Protein AF-A0A2A4LP04-F1 (afdb_monomer)

Radius of gyration: 12.07 Å; Cα contacts (8 Å, |Δi|>4): 87; chains: 1; bounding box: 25×23×33 Å

pLDDT: mean 83.39, std 6.08, range [54.47, 90.38]

Mean predicted aligned error: 5.45 Å

Secondary structure (DSSP, 8-state):
--HHHHH-SEEEEEEE-SS-EEEEEE--TTT-SSHHHHHHHHHHHHHHTT-SEEEEEEEE-SS-EEEEEEE-

Sequence (72 aa):
MDAIEEMSKSSKENIVTNQTVDYLIWCDPKKYDKSSKVYRYVKKYFKKEETDGTLRKVNVNRKMILLKVDYE

Solvent-accessible surface area (backbone atoms only — not comparable to full-atom values): 4595 Å² total; per-residue (Å²): 131,54,71,63,61,76,62,24,83,45,68,45,81,78,48,80,56,102,86,49,76,43,73,48,74,44,61,55,57,89,82,44,75,43,50,68,52,51,51,49,52,53,53,55,48,53,63,68,68,73,52,83,54,44,84,41,84,76,43,77,45,90,89,49,74,42,72,43,77,47,68,127

Structure (mmCIF, N/CA/C/O backbone):
data_AF-A0A2A4LP04-F1
#
_entry.id   AF-A0A2A4LP04-F1
#
loop_
_atom_site.group_PDB
_atom_site.id
_atom_site.type_symbol
_atom_site.label_atom_id
_atom_site.label_alt_id
_atom_site.label_comp_id
_atom_site.label_asym_id
_atom_site.label_entity_id
_atom_site.label_seq_id
_atom_site.pdbx_PDB_ins_code
_atom_site.Cartn_x
_atom_site.Cartn_y
_atom_site.Cartn_z
_atom_site.occupancy
_atom_site.B_iso_or_equiv
_atom_site.auth_seq_id
_atom_site.auth_comp_id
_atom_site.auth_asym_id
_atom_site.auth_atom_id
_atom_site.pdbx_PDB_model_num
ATOM 1 N N . MET A 1 1 ? 14.069 -1.227 5.019 1.00 54.47 1 MET A N 1
ATOM 2 C CA . MET A 1 1 ? 12.856 -1.712 5.708 1.00 54.47 1 MET A CA 1
ATOM 3 C C . MET A 1 1 ? 11.729 -1.552 4.712 1.00 54.47 1 MET A C 1
ATOM 5 O O . MET A 1 1 ? 11.691 -0.504 4.075 1.00 54.47 1 MET A O 1
ATOM 9 N N . ASP A 1 2 ? 10.923 -2.587 4.487 1.00 70.06 2 ASP A N 1
ATOM 10 C CA . ASP A 1 2 ? 9.868 -2.534 3.469 1.00 70.06 2 ASP A CA 1
ATOM 11 C C . ASP A 1 2 ? 8.835 -1.453 3.844 1.00 70.06 2 ASP A C 1
ATOM 13 O O . ASP A 1 2 ? 8.483 -1.289 5.015 1.00 70.06 2 ASP A O 1
ATOM 17 N N . ALA A 1 3 ? 8.340 -0.702 2.857 1.00 76.56 3 ALA A N 1
ATOM 18 C CA . ALA A 1 3 ? 7.308 0.314 3.045 1.00 76.56 3 ALA A CA 1
ATOM 19 C C . ALA A 1 3 ? 6.061 -0.264 3.733 1.00 76.56 3 ALA A C 1
ATOM 21 O O . ALA A 1 3 ? 5.363 0.432 4.475 1.00 76.56 3 ALA A O 1
ATOM 22 N N . ILE A 1 4 ? 5.776 -1.546 3.493 1.00 79.94 4 ILE A N 1
ATOM 23 C CA . ILE A 1 4 ? 4.670 -2.261 4.125 1.00 79.94 4 ILE A CA 1
ATOM 24 C C . ILE A 1 4 ? 4.9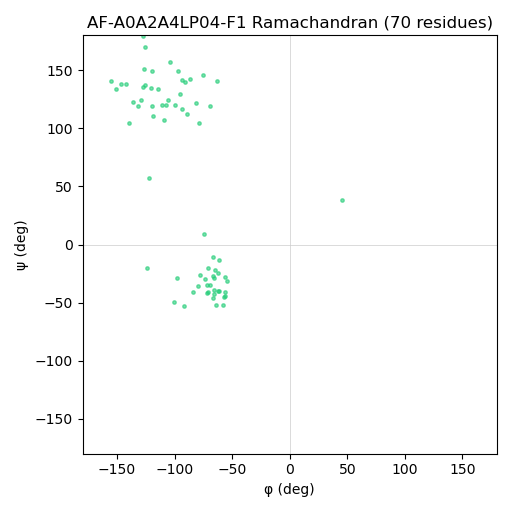48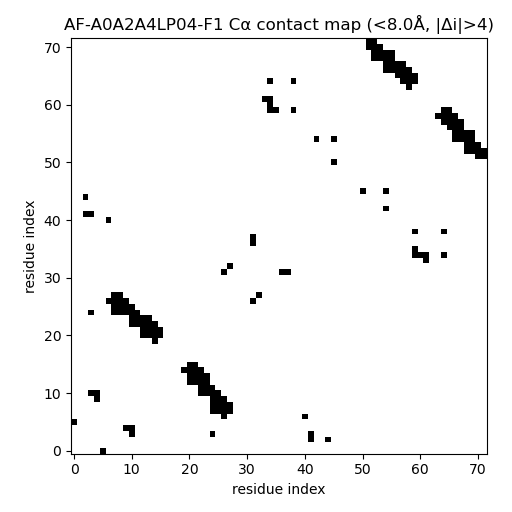 -2.553 5.604 1.00 79.94 4 ILE A C 1
ATOM 26 O O . ILE A 1 4 ? 4.055 -2.353 6.433 1.00 79.94 4 ILE A O 1
ATOM 30 N N . GLU A 1 5 ? 6.166 -2.961 5.959 1.00 76.50 5 GLU A N 1
ATOM 31 C CA . GLU A 1 5 ? 6.571 -3.174 7.355 1.00 76.50 5 GLU A CA 1
ATOM 32 C C . GLU A 1 5 ? 6.597 -1.867 8.152 1.00 76.50 5 GLU A C 1
ATOM 34 O O . GLU A 1 5 ? 6.149 -1.838 9.292 1.00 76.50 5 GLU A O 1
ATOM 39 N N . GLU A 1 6 ? 7.054 -0.763 7.554 1.00 79.62 6 GLU A N 1
ATOM 40 C CA . GLU A 1 6 ? 7.091 0.539 8.234 1.00 79.62 6 GLU A CA 1
ATOM 41 C C . GLU A 1 6 ? 5.676 1.109 8.470 1.00 79.62 6 GLU A C 1
ATOM 43 O O . GLU A 1 6 ? 5.392 1.756 9.484 1.00 79.62 6 GLU A O 1
ATOM 48 N N . MET A 1 7 ? 4.752 0.860 7.535 1.00 80.56 7 MET A N 1
ATOM 49 C CA . MET A 1 7 ? 3.376 1.360 7.597 1.00 80.56 7 MET A CA 1
ATOM 50 C C . MET A 1 7 ? 2.470 0.548 8.531 1.00 80.56 7 MET A C 1
ATOM 52 O O . MET A 1 7 ? 1.525 1.096 9.120 1.00 80.56 7 MET A O 1
ATOM 56 N N . SER A 1 8 ? 2.674 -0.766 8.582 1.00 80.62 8 SER A N 1
ATOM 57 C CA . SER A 1 8 ? 1.778 -1.702 9.257 1.00 80.62 8 SER A CA 1
ATOM 58 C C . SER A 1 8 ? 2.265 -2.030 10.668 1.00 80.62 8 SER A C 1
ATOM 60 O O . SER A 1 8 ? 3.449 -2.010 10.970 1.00 80.62 8 SER A O 1
ATOM 62 N N . LYS A 1 9 ? 1.327 -2.314 11.577 1.00 80.62 9 LYS A N 1
ATOM 63 C CA . LYS A 1 9 ? 1.667 -2.866 12.901 1.00 80.62 9 LYS A CA 1
ATOM 64 C C . LYS A 1 9 ? 2.082 -4.331 12.793 1.00 80.62 9 LYS A C 1
ATOM 66 O O . LYS A 1 9 ? 2.814 -4.834 13.633 1.00 80.62 9 LYS A O 1
ATOM 71 N N . SER A 1 10 ? 1.531 -5.009 11.795 1.00 81.38 10 SER A N 1
ATOM 72 C CA . SER A 1 10 ? 1.839 -6.377 11.428 1.00 81.38 10 SER A CA 1
ATOM 73 C C . SER A 1 10 ? 1.503 -6.549 9.952 1.00 81.38 10 SER A C 1
ATOM 75 O O . SER A 1 10 ? 0.484 -6.030 9.474 1.00 81.38 10 SER A O 1
ATOM 77 N N . SER A 1 11 ? 2.349 -7.286 9.253 1.00 82.56 11 SER A N 1
ATOM 78 C CA . SER A 1 11 ? 2.152 -7.724 7.882 1.00 82.56 11 SER A CA 1
ATOM 79 C C . SER A 1 11 ? 2.331 -9.240 7.815 1.00 82.56 11 SER A C 1
ATOM 81 O O . SER A 1 11 ? 3.049 -9.841 8.614 1.00 82.56 11 SER A O 1
ATOM 83 N N . LYS A 1 12 ? 1.639 -9.871 6.870 1.00 83.25 12 LYS A N 1
ATOM 84 C CA . LYS A 1 12 ? 1.868 -11.260 6.483 1.00 83.25 12 LYS A CA 1
ATOM 85 C C . LYS A 1 12 ? 1.941 -11.331 4.968 1.00 83.25 12 LYS A C 1
ATOM 87 O O . LYS A 1 12 ? 0.972 -11.007 4.284 1.00 83.25 12 LYS A O 1
ATOM 92 N N . GLU A 1 13 ? 3.079 -11.772 4.467 1.00 82.69 13 GLU A N 1
ATOM 93 C CA . GLU A 1 13 ? 3.276 -12.112 3.064 1.00 82.69 13 GLU A CA 1
ATOM 94 C C . GLU A 1 13 ? 2.728 -13.526 2.829 1.00 82.69 13 GLU A C 1
ATOM 96 O O . GLU A 1 13 ? 3.091 -14.462 3.542 1.00 82.69 13 GLU A O 1
ATOM 101 N N . ASN A 1 14 ? 1.769 -13.675 1.913 1.00 78.94 14 ASN A N 1
ATOM 102 C CA . ASN A 1 14 ? 1.099 -14.962 1.697 1.00 78.94 14 ASN A CA 1
ATOM 103 C C . ASN A 1 14 ? 1.639 -15.700 0.476 1.00 78.94 14 ASN A C 1
ATOM 105 O O . ASN A 1 14 ? 1.907 -16.896 0.552 1.00 78.94 14 ASN A O 1
ATOM 109 N N . ILE A 1 15 ? 1.724 -15.005 -0.658 1.00 82.44 15 ILE A N 1
ATOM 110 C CA . ILE A 1 15 ? 2.117 -15.579 -1.942 1.00 82.44 15 ILE A CA 1
ATOM 111 C C . ILE A 1 15 ? 3.093 -14.608 -2.589 1.00 82.44 15 ILE A C 1
ATOM 113 O O . ILE A 1 15 ? 2.753 -13.449 -2.823 1.00 82.44 15 ILE A O 1
ATOM 117 N N . VAL A 1 16 ? 4.285 -15.107 -2.900 1.00 79.62 16 VAL A N 1
ATOM 118 C CA . VAL A 1 16 ? 5.271 -14.406 -3.719 1.00 79.62 16 VAL A CA 1
ATOM 119 C C . VAL A 1 16 ? 5.540 -15.254 -4.940 1.00 79.62 16 VAL A C 1
ATOM 121 O O . VAL A 1 16 ? 5.975 -16.400 -4.849 1.00 79.62 16 VAL A O 1
ATOM 124 N N . THR A 1 17 ? 5.256 -14.681 -6.096 1.00 82.88 17 THR A N 1
ATOM 125 C CA . THR A 1 17 ? 5.614 -15.240 -7.395 1.00 82.88 17 THR A CA 1
ATOM 126 C C . THR A 1 17 ? 6.397 -14.195 -8.173 1.00 82.88 17 THR A C 1
ATOM 128 O O . THR A 1 17 ? 6.412 -13.020 -7.811 1.00 82.88 17 THR A O 1
ATOM 131 N N . ASN A 1 18 ? 6.982 -14.592 -9.301 1.00 78.81 18 ASN A N 1
ATOM 132 C CA . ASN A 1 18 ? 7.712 -13.670 -10.176 1.00 78.81 18 ASN A CA 1
ATOM 133 C C . ASN A 1 18 ? 6.835 -12.535 -10.750 1.00 78.81 18 ASN A C 1
ATOM 135 O O . ASN A 1 18 ? 7.369 -11.598 -11.332 1.00 78.81 18 ASN A O 1
ATOM 139 N N . GLN A 1 19 ? 5.504 -12.633 -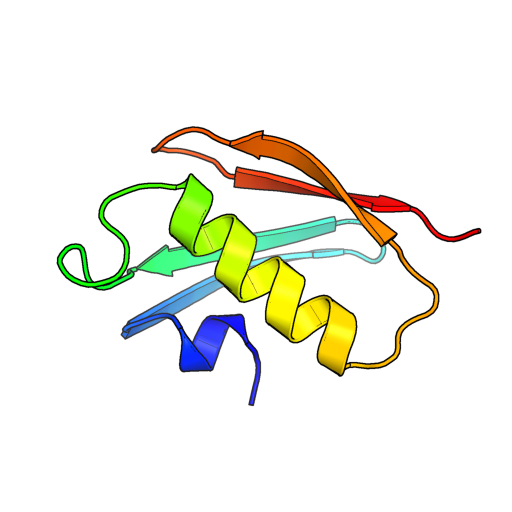10.644 1.00 81.88 19 GLN A N 1
ATOM 140 C CA . GLN A 1 19 ? 4.552 -11.701 -11.263 1.00 81.88 19 GLN A CA 1
ATOM 141 C C . GLN A 1 19 ? 3.588 -11.051 -10.265 1.00 81.88 19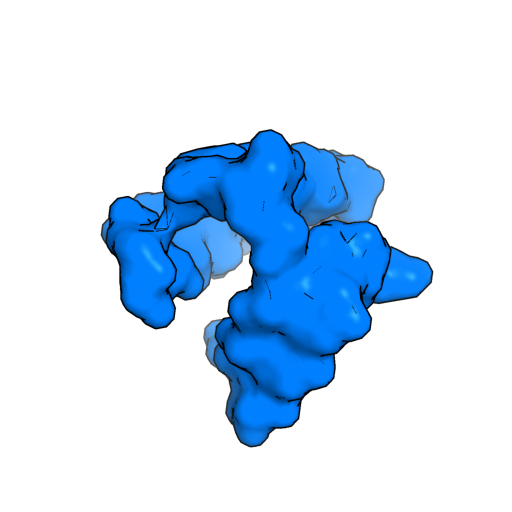 GLN A C 1
ATOM 143 O O . GLN A 1 19 ? 2.954 -10.046 -10.582 1.00 81.88 19 GLN A O 1
ATOM 148 N N . THR A 1 20 ? 3.396 -11.639 -9.086 1.00 84.62 20 THR A N 1
ATOM 149 C CA . THR A 1 20 ? 2.381 -11.197 -8.125 1.00 84.62 20 THR A CA 1
ATOM 150 C C . THR A 1 20 ? 2.877 -11.409 -6.710 1.00 84.62 20 THR A C 1
ATOM 152 O O . THR A 1 20 ? 3.456 -12.452 -6.398 1.00 84.62 20 THR A O 1
ATOM 155 N N . VAL A 1 21 ? 2.614 -10.413 -5.869 1.00 85.69 21 VAL A N 1
ATOM 156 C CA . VAL A 1 21 ? 2.945 -10.424 -4.451 1.00 85.69 21 VAL A CA 1
ATOM 157 C C . VAL A 1 21 ? 1.702 -10.047 -3.659 1.00 85.69 21 VAL A C 1
ATOM 159 O O . VAL A 1 21 ? 1.121 -8.983 -3.884 1.00 85.69 21 VAL A O 1
ATOM 162 N N . ASP A 1 22 ? 1.315 -10.917 -2.729 1.00 86.25 22 ASP A N 1
ATOM 163 C CA . ASP A 1 22 ? 0.136 -10.744 -1.888 1.00 86.25 22 ASP A CA 1
ATOM 164 C C . ASP A 1 22 ? 0.519 -10.487 -0.429 1.00 86.25 22 ASP A C 1
ATOM 166 O O . ASP A 1 22 ? 1.086 -11.348 0.253 1.00 86.25 22 ASP A O 1
ATOM 170 N N . TYR A 1 23 ? 0.096 -9.327 0.075 1.00 85.88 23 TYR A N 1
ATOM 171 C CA . TYR A 1 23 ? 0.270 -8.918 1.466 1.00 85.88 23 TYR A CA 1
ATOM 172 C C . TYR A 1 23 ? -1.069 -8.789 2.190 1.00 85.88 23 TYR A C 1
ATOM 174 O O . TYR A 1 23 ? -2.000 -8.130 1.723 1.00 85.88 23 TYR A O 1
ATOM 182 N N . LEU A 1 24 ? -1.134 -9.342 3.399 1.00 87.06 24 LEU A N 1
ATOM 183 C CA . LEU A 1 24 ? -2.103 -8.952 4.418 1.00 87.06 24 LEU A CA 1
ATOM 184 C C . LEU A 1 24 ? -1.454 -7.934 5.347 1.00 87.06 24 LEU A C 1
ATOM 186 O O . LEU A 1 24 ? -0.364 -8.166 5.860 1.00 87.06 24 LEU A O 1
ATOM 190 N N . ILE A 1 25 ? -2.133 -6.813 5.576 1.00 86.50 25 ILE A N 1
ATOM 191 C CA . ILE A 1 25 ? -1.614 -5.710 6.387 1.00 86.50 25 ILE A CA 1
ATOM 192 C C . ILE A 1 25 ? -2.618 -5.327 7.471 1.00 86.50 25 ILE A C 1
ATOM 194 O O . ILE A 1 25 ? -3.810 -5.159 7.207 1.00 86.50 25 ILE A O 1
ATOM 198 N N . TRP A 1 26 ? -2.125 -5.130 8.691 1.00 88.25 26 TRP A N 1
ATOM 199 C CA . TRP A 1 26 ? -2.883 -4.540 9.790 1.00 88.25 26 TRP A CA 1
ATOM 200 C C . TRP A 1 26 ? -2.348 -3.142 10.075 1.00 88.25 26 TRP A C 1
ATOM 202 O O . TRP A 1 26 ? -1.260 -2.957 10.622 1.00 88.25 26 TRP A O 1
ATOM 212 N N . CYS A 1 27 ? -3.127 -2.134 9.696 1.00 85.31 27 CYS A N 1
ATOM 213 C CA . CYS A 1 27 ? -2.764 -0.727 9.834 1.00 85.31 27 CYS A CA 1
ATOM 214 C C . CYS A 1 27 ? -3.499 -0.067 11.007 1.00 85.31 27 CYS A C 1
ATOM 216 O O . CYS A 1 27 ? -4.578 -0.499 11.411 1.00 85.31 27 CYS A O 1
ATOM 218 N N . ASP A 1 28 ? -2.941 1.024 11.538 1.00 86.06 28 ASP A N 1
ATOM 219 C CA . ASP A 1 28 ? -3.637 1.824 12.547 1.00 86.06 28 ASP A CA 1
ATOM 220 C C . ASP A 1 28 ? -4.844 2.557 11.923 1.00 86.06 28 ASP A C 1
ATOM 222 O O . ASP A 1 28 ? -4.642 3.402 11.041 1.00 86.06 28 ASP A O 1
ATOM 226 N N . PRO A 1 29 ? -6.087 2.306 12.378 1.00 83.62 29 PRO A N 1
ATOM 227 C CA . PRO A 1 29 ? -7.276 2.930 11.805 1.00 83.62 29 PRO A CA 1
ATOM 228 C C . PRO A 1 29 ? -7.322 4.450 12.013 1.00 83.62 29 PRO A C 1
ATOM 230 O O . PRO A 1 29 ? -7.985 5.138 11.241 1.00 83.62 29 PRO A O 1
ATOM 233 N N . LYS A 1 30 ? -6.606 5.004 13.007 1.00 85.81 30 LYS A N 1
ATOM 234 C CA . LYS A 1 30 ? -6.522 6.461 13.213 1.00 85.81 30 LYS A CA 1
ATOM 235 C C . LYS A 1 30 ? -5.669 7.136 12.137 1.00 85.81 30 LYS A C 1
ATOM 237 O O . LYS A 1 30 ? -5.969 8.254 11.726 1.00 85.81 30 LYS A O 1
ATOM 242 N N . LYS A 1 31 ? -4.617 6.458 11.661 1.00 82.69 31 LYS A N 1
ATOM 243 C CA . LYS A 1 31 ? -3.737 6.959 10.590 1.00 82.69 31 LYS A CA 1
ATOM 244 C C . LYS A 1 31 ? -4.311 6.654 9.201 1.00 82.69 31 LYS A C 1
ATOM 246 O O . LYS A 1 31 ? -4.295 7.516 8.320 1.00 82.69 31 LYS A O 1
ATOM 251 N N . TYR A 1 32 ? -4.874 5.459 9.028 1.00 84.56 32 TYR A N 1
ATOM 252 C CA . TYR A 1 32 ? -5.316 4.907 7.746 1.00 84.56 32 TYR A CA 1
ATOM 253 C C . TYR A 1 32 ? -6.810 4.540 7.757 1.00 84.56 32 TYR A C 1
ATOM 255 O O . TYR A 1 32 ? -7.202 3.413 7.474 1.00 84.56 32 TYR A O 1
ATOM 263 N N . ASP A 1 33 ? -7.666 5.519 8.053 1.00 84.00 33 ASP A N 1
ATOM 264 C CA . ASP A 1 33 ? -9.137 5.389 8.096 1.00 84.00 33 ASP A CA 1
ATOM 265 C C . ASP A 1 33 ? -9.781 5.019 6.741 1.00 84.00 33 ASP A C 1
ATOM 267 O O . ASP A 1 33 ? -10.885 4.455 6.680 1.00 84.00 33 ASP A O 1
ATOM 271 N N . LYS A 1 34 ? -9.087 5.340 5.643 1.00 86.31 34 LYS A N 1
ATOM 272 C CA . LYS A 1 34 ? -9.505 5.106 4.256 1.00 86.31 34 LYS A CA 1
ATOM 273 C C . LYS A 1 34 ? -8.434 4.324 3.503 1.00 86.31 34 LYS A C 1
ATOM 275 O O . LYS A 1 34 ? -7.263 4.699 3.518 1.00 86.31 34 LYS A O 1
ATOM 280 N N . SER A 1 35 ? -8.851 3.335 2.714 1.00 85.31 35 SER A N 1
ATOM 281 C CA . SER A 1 35 ? -7.963 2.553 1.836 1.00 85.31 35 SER A CA 1
ATOM 282 C C . SER A 1 35 ? -7.161 3.413 0.856 1.00 85.31 35 SER A C 1
ATOM 284 O O . SER A 1 35 ? -6.054 3.065 0.458 1.00 85.31 35 SER A O 1
ATOM 286 N N . SER A 1 36 ? -7.691 4.578 0.478 1.00 86.00 36 SER A N 1
ATOM 287 C CA . SER A 1 36 ? -6.976 5.536 -0.366 1.00 86.00 36 SER A CA 1
ATOM 288 C C . SER A 1 36 ? -5.742 6.139 0.312 1.00 86.00 36 SER A C 1
ATOM 290 O O . SER A 1 36 ? -4.795 6.481 -0.394 1.00 86.00 36 SER A O 1
ATOM 292 N N . LYS A 1 37 ? -5.713 6.256 1.649 1.00 88.69 37 LYS A N 1
ATOM 293 C CA . LYS A 1 37 ? -4.524 6.704 2.392 1.00 88.69 37 LYS A CA 1
ATOM 294 C C . LYS A 1 37 ? -3.425 5.646 2.376 1.00 88.69 37 LYS A C 1
ATOM 296 O O . LYS A 1 37 ? -2.277 6.002 2.141 1.00 88.69 37 LYS A O 1
ATOM 301 N N . VAL A 1 38 ? -3.796 4.373 2.535 1.00 87.75 38 VAL A N 1
ATOM 302 C CA . VAL A 1 38 ? -2.877 3.230 2.398 1.00 87.75 38 VAL A CA 1
ATOM 303 C C . VAL A 1 38 ? -2.239 3.241 1.008 1.00 87.75 38 VAL A C 1
ATOM 305 O O . VAL A 1 38 ? -1.021 3.309 0.887 1.00 87.75 38 VAL A O 1
ATOM 308 N N . TYR A 1 39 ? -3.054 3.322 -0.051 1.00 88.75 39 TYR A N 1
ATOM 309 C CA . TYR A 1 39 ? -2.547 3.435 -1.425 1.00 88.75 39 TYR A CA 1
ATOM 310 C C . TYR A 1 39 ? -1.600 4.628 -1.622 1.00 88.75 39 TYR A C 1
ATOM 312 O O . TYR A 1 39 ? -0.559 4.489 -2.257 1.00 88.75 39 TYR A O 1
ATOM 320 N N . ARG A 1 40 ? -1.941 5.813 -1.093 1.00 88.69 40 ARG A N 1
ATOM 321 C CA . ARG A 1 40 ? -1.091 7.009 -1.222 1.00 88.69 40 ARG A CA 1
ATOM 322 C C . ARG A 1 40 ? 0.265 6.829 -0.552 1.00 88.69 40 ARG A C 1
ATOM 324 O O . ARG A 1 40 ? 1.254 7.294 -1.108 1.00 88.69 40 ARG A O 1
ATOM 331 N N . TYR A 1 41 ? 0.301 6.187 0.613 1.00 89.12 41 TYR A N 1
ATOM 332 C CA . TYR A 1 41 ? 1.547 5.910 1.318 1.00 89.12 41 TYR A CA 1
ATOM 333 C C . TYR A 1 41 ? 2.428 4.962 0.500 1.00 89.12 41 TYR A C 1
ATOM 335 O O . TYR A 1 41 ? 3.548 5.331 0.156 1.00 89.12 41 TYR A O 1
ATOM 343 N N . VAL A 1 42 ? 1.874 3.822 0.074 1.00 87.75 42 VAL A N 1
ATOM 344 C CA . VAL A 1 42 ? 2.585 2.840 -0.762 1.00 87.75 42 VAL A CA 1
ATOM 345 C C . VAL A 1 42 ? 3.084 3.481 -2.058 1.00 87.75 42 VAL A C 1
ATOM 347 O O . VAL A 1 42 ? 4.251 3.350 -2.397 1.00 87.75 42 VAL A O 1
ATOM 350 N N . LYS A 1 43 ? 2.252 4.276 -2.744 1.00 87.62 43 LYS A N 1
ATOM 351 C CA . LYS A 1 43 ? 2.661 5.000 -3.959 1.00 87.62 43 LYS A CA 1
ATOM 352 C C . LYS A 1 43 ? 3.801 5.988 -3.709 1.00 87.62 43 LYS A C 1
ATOM 354 O O . LYS A 1 43 ? 4.665 6.146 -4.566 1.00 87.62 43 LYS A O 1
ATOM 359 N N . LYS A 1 44 ? 3.776 6.702 -2.580 1.00 88.00 44 LYS A N 1
ATOM 360 C CA . LYS A 1 44 ? 4.822 7.669 -2.223 1.00 88.00 44 LYS A CA 1
ATOM 361 C C . LYS A 1 44 ? 6.156 6.963 -1.985 1.00 88.00 44 LYS A C 1
ATOM 363 O O . LYS A 1 44 ? 7.168 7.466 -2.455 1.00 88.0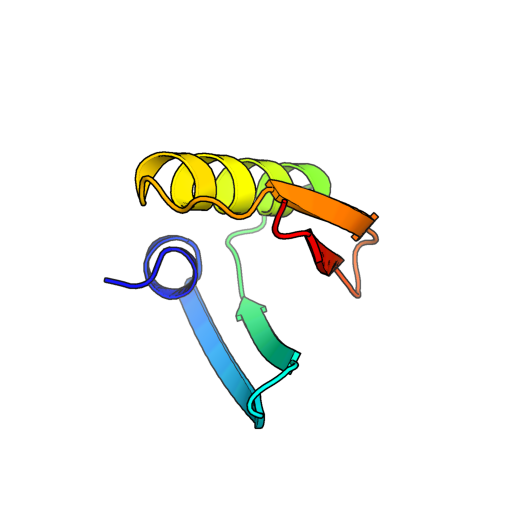0 44 LYS A O 1
ATOM 368 N N . TYR A 1 45 ? 6.139 5.825 -1.294 1.00 86.06 45 TYR A N 1
ATOM 369 C CA . TYR A 1 45 ? 7.332 5.005 -1.087 1.00 86.06 45 TYR A CA 1
ATOM 370 C C . TYR A 1 45 ? 7.830 4.394 -2.390 1.00 86.06 45 TYR A C 1
ATOM 372 O O . TYR A 1 45 ? 8.995 4.554 -2.713 1.00 86.06 45 TYR A O 1
ATOM 380 N N . PHE A 1 46 ? 6.939 3.821 -3.196 1.00 84.62 46 PHE A N 1
ATOM 381 C CA . PHE A 1 46 ? 7.302 3.234 -4.484 1.00 84.62 46 PHE A CA 1
ATOM 382 C C . PHE A 1 46 ? 8.005 4.240 -5.411 1.00 84.62 46 PHE A C 1
ATOM 384 O O . PHE A 1 46 ? 9.018 3.926 -6.015 1.00 84.62 46 PHE A O 1
ATOM 391 N N . LYS A 1 47 ? 7.537 5.496 -5.450 1.00 82.12 47 LYS A N 1
ATOM 392 C CA . LYS A 1 47 ? 8.220 6.577 -6.184 1.00 82.12 47 LYS A CA 1
ATOM 393 C C . LYS A 1 47 ? 9.584 6.970 -5.609 1.00 82.12 47 LYS A C 1
ATOM 395 O O . LYS A 1 47 ? 10.390 7.539 -6.331 1.00 82.12 47 LYS A O 1
ATOM 400 N N . LYS A 1 48 ? 9.795 6.773 -4.308 1.00 83.00 48 LYS A N 1
ATOM 401 C CA . LYS A 1 48 ? 11.049 7.105 -3.623 1.00 83.00 48 LYS A CA 1
ATOM 402 C C . LYS A 1 48 ? 12.132 6.058 -3.895 1.00 83.00 48 LYS A C 1
ATOM 404 O O . LYS A 1 48 ? 13.299 6.409 -3.868 1.00 83.00 48 LYS A O 1
ATOM 409 N N . GLU A 1 49 ? 11.740 4.821 -4.187 1.00 80.88 49 GLU A N 1
ATOM 410 C CA . GLU A 1 49 ? 12.647 3.726 -4.561 1.00 80.88 49 GLU A CA 1
ATOM 411 C C . GLU A 1 49 ? 13.198 3.854 -6.001 1.00 80.88 49 GLU A C 1
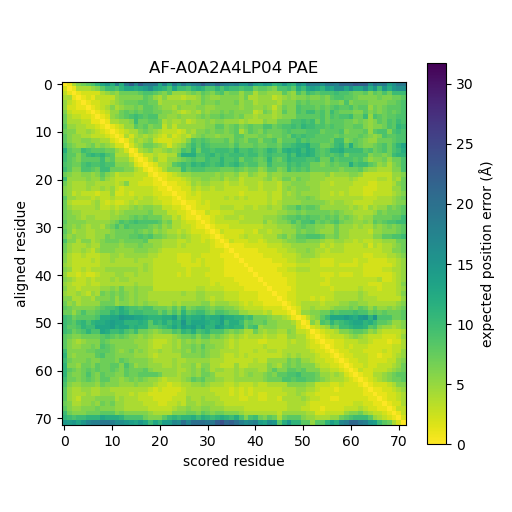ATOM 413 O O . GLU A 1 49 ? 13.795 2.907 -6.493 1.00 80.88 49 GLU A O 1
ATOM 418 N N . GLU A 1 50 ? 12.977 4.990 -6.686 1.00 73.56 50 GLU A N 1
ATOM 419 C CA . GLU A 1 50 ? 13.514 5.319 -8.027 1.00 73.56 50 GLU A CA 1
ATOM 420 C C . GLU A 1 50 ? 13.405 4.176 -9.056 1.00 73.56 50 GLU A C 1
ATOM 422 O O . GLU A 1 50 ? 14.292 3.956 -9.874 1.00 73.56 50 GLU A O 1
ATOM 427 N N . THR A 1 51 ? 12.299 3.432 -9.022 1.00 76.62 51 THR A N 1
ATOM 428 C CA . THR A 1 51 ? 12.044 2.329 -9.955 1.00 76.62 51 THR A CA 1
ATOM 429 C C . THR A 1 51 ? 11.393 2.833 -11.244 1.00 76.62 51 THR A C 1
ATOM 431 O O . THR A 1 51 ? 10.504 3.681 -11.197 1.00 76.62 51 THR A O 1
ATOM 434 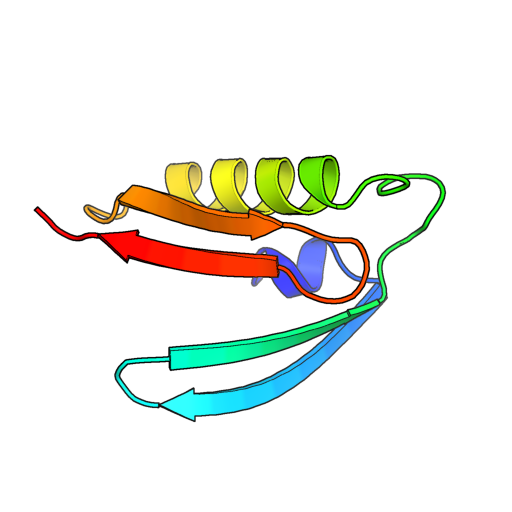N N . ASP A 1 52 ? 11.767 2.243 -12.387 1.00 78.69 52 ASP A N 1
ATOM 435 C CA . ASP A 1 52 ? 11.202 2.557 -13.718 1.00 78.69 52 ASP A CA 1
ATOM 436 C C . ASP A 1 52 ? 9.719 2.159 -13.867 1.00 78.69 52 ASP A C 1
ATOM 438 O O . ASP A 1 52 ? 9.038 2.518 -14.826 1.00 78.69 52 ASP A O 1
ATOM 442 N N . GLY A 1 53 ? 9.186 1.406 -12.903 1.00 81.69 53 GLY A N 1
ATOM 443 C CA . GLY A 1 53 ? 7.781 1.024 -12.871 1.00 81.69 53 GLY A CA 1
ATOM 444 C C . GLY A 1 53 ? 6.868 2.174 -12.437 1.00 81.69 53 GLY A C 1
ATOM 445 O O . GLY A 1 53 ? 7.171 2.959 -11.540 1.00 81.69 53 GLY A O 1
ATOM 446 N N . THR A 1 54 ? 5.660 2.226 -12.993 1.00 84.06 54 THR A N 1
ATOM 447 C CA . THR A 1 54 ? 4.573 3.087 -12.526 1.00 84.06 54 THR A CA 1
ATOM 448 C C . THR A 1 54 ? 3.512 2.272 -11.789 1.00 84.06 54 THR A C 1
ATOM 450 O O . THR A 1 54 ? 2.898 1.353 -12.328 1.00 84.06 54 THR A O 1
ATOM 453 N N . LEU A 1 55 ? 3.225 2.657 -10.539 1.00 87.25 55 LEU A N 1
ATOM 454 C CA . LEU A 1 55 ? 2.185 2.021 -9.727 1.00 87.25 55 LEU A CA 1
ATOM 455 C C . LEU A 1 55 ? 0.775 2.506 -10.113 1.00 87.25 55 LEU A C 1
ATOM 457 O O . LEU A 1 55 ? 0.326 3.601 -9.726 1.00 87.25 55 LEU A O 1
ATOM 461 N N . ARG A 1 56 ? 0.036 1.653 -10.823 1.00 87.88 56 ARG A N 1
ATOM 462 C CA . ARG A 1 56 ? -1.349 1.869 -11.239 1.00 87.88 56 ARG A CA 1
ATOM 463 C C . ARG A 1 56 ? -2.341 1.265 -10.247 1.00 87.88 56 ARG A C 1
ATOM 465 O O . ARG A 1 56 ? -2.163 0.187 -9.687 1.00 87.88 56 ARG A O 1
ATOM 472 N N . LYS A 1 57 ? -3.436 1.991 -10.033 1.00 89.00 57 LYS A N 1
ATOM 473 C CA . LYS A 1 57 ? -4.544 1.589 -9.164 1.00 89.00 57 LYS A CA 1
ATOM 474 C C . LYS A 1 57 ? -5.566 0.787 -9.977 1.00 89.00 57 LYS A C 1
ATOM 476 O O . LYS A 1 57 ? -6.232 1.380 -10.821 1.00 89.00 57 LYS A O 1
ATOM 481 N N . VAL A 1 58 ? -5.718 -0.511 -9.704 1.00 89.75 58 VAL A N 1
ATOM 482 C CA . VAL A 1 58 ? -6.746 -1.352 -10.349 1.00 89.75 58 VAL A CA 1
ATOM 483 C C . VAL A 1 58 ? -8.025 -1.357 -9.515 1.00 89.75 58 VAL A C 1
ATOM 485 O O . VAL A 1 58 ? -9.090 -0.997 -10.006 1.00 89.75 58 VAL A O 1
ATOM 488 N N . ASN A 1 59 ? -7.923 -1.682 -8.223 1.00 89.31 59 ASN A N 1
ATOM 489 C CA . ASN A 1 59 ? -9.050 -1.658 -7.291 1.00 89.31 59 ASN A CA 1
ATOM 490 C C . ASN A 1 59 ? -8.594 -1.149 -5.923 1.00 89.31 59 ASN A C 1
ATOM 492 O O . ASN A 1 59 ? -7.527 -1.514 -5.447 1.00 89.31 59 ASN A O 1
ATOM 496 N N . VAL A 1 60 ? -9.394 -0.299 -5.278 1.00 87.56 60 VAL A N 1
ATOM 497 C CA . VAL A 1 60 ? -9.149 0.101 -3.886 1.00 87.56 60 VAL A CA 1
ATOM 498 C C . VAL A 1 60 ? -10.473 0.163 -3.164 1.00 87.56 60 VAL A C 1
ATOM 500 O O . VAL A 1 60 ? -11.234 1.120 -3.315 1.00 87.56 60 VAL A O 1
ATOM 503 N N . ASN A 1 61 ? -10.708 -0.849 -2.346 1.00 85.50 61 ASN A N 1
ATOM 504 C CA . ASN A 1 61 ? -11.809 -0.908 -1.406 1.00 85.50 61 ASN A CA 1
ATOM 505 C C . ASN A 1 61 ? -11.264 -1.226 0.001 1.00 85.50 61 ASN A C 1
ATOM 507 O O . ASN A 1 61 ? -10.055 -1.319 0.215 1.00 85.50 61 ASN A O 1
ATOM 511 N N . ARG A 1 62 ? -12.140 -1.305 1.007 1.00 79.00 62 ARG A N 1
ATOM 512 C CA . ARG A 1 62 ? -11.735 -1.546 2.408 1.00 79.00 62 ARG A CA 1
ATOM 513 C C . ARG A 1 62 ? -11.228 -2.956 2.694 1.00 79.00 62 ARG A C 1
ATOM 515 O O . ARG A 1 62 ? -10.548 -3.134 3.694 1.00 79.00 62 ARG A O 1
ATOM 52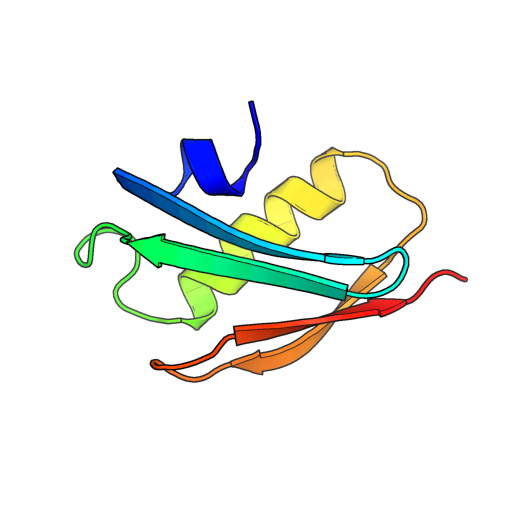2 N N . LYS A 1 63 ? -11.562 -3.928 1.849 1.00 83.94 63 LYS A N 1
ATOM 523 C CA . LYS A 1 63 ? -11.183 -5.335 2.018 1.00 83.94 63 LYS A CA 1
ATOM 524 C C . LYS A 1 63 ? -9.957 -5.708 1.186 1.00 83.94 63 LYS A C 1
ATOM 526 O O . LYS A 1 63 ? -9.229 -6.612 1.563 1.00 83.94 63 LYS A O 1
ATOM 531 N N . MET A 1 64 ? -9.752 -5.031 0.058 1.00 86.88 64 MET A N 1
ATOM 532 C CA . MET A 1 64 ? -8.738 -5.373 -0.930 1.00 86.88 64 MET A CA 1
ATOM 533 C C . MET A 1 64 ? -8.253 -4.125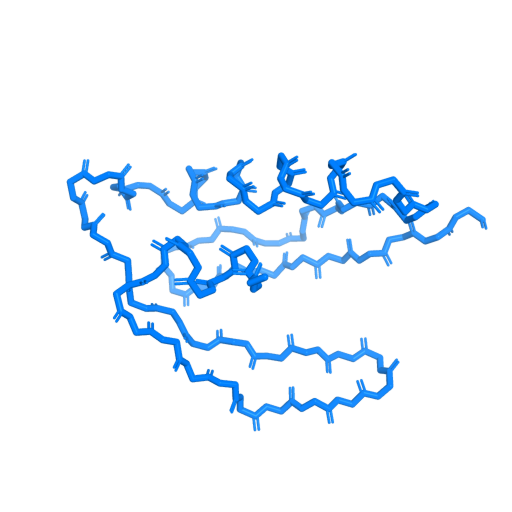 -1.669 1.00 86.88 64 MET A C 1
ATOM 535 O O . MET A 1 64 ? -9.039 -3.286 -2.125 1.00 86.88 64 MET A O 1
ATOM 539 N N . ILE A 1 65 ? -6.934 -4.031 -1.797 1.00 89.44 65 ILE A N 1
ATOM 540 C CA . ILE A 1 65 ? -6.231 -3.029 -2.591 1.00 89.44 65 ILE A CA 1
ATOM 541 C C . ILE A 1 65 ? -5.455 -3.815 -3.643 1.00 89.44 65 ILE A C 1
ATOM 543 O O . ILE A 1 65 ? -4.518 -4.523 -3.305 1.00 89.44 65 ILE A O 1
ATOM 547 N N . LEU A 1 66 ? -5.869 -3.699 -4.901 1.00 90.38 66 LEU A N 1
ATOM 548 C CA . LEU A 1 66 ? -5.210 -4.330 -6.036 1.00 90.38 66 LEU A CA 1
ATOM 549 C C . LEU A 1 66 ? -4.481 -3.264 -6.845 1.00 90.38 66 LEU A C 1
ATOM 551 O O . LEU A 1 66 ? -5.093 -2.315 -7.360 1.00 90.38 66 LEU A O 1
ATOM 555 N N . LEU A 1 67 ? -3.171 -3.432 -6.947 1.00 90.25 67 LEU A N 1
ATOM 556 C CA . LEU A 1 67 ? -2.270 -2.529 -7.641 1.00 90.25 67 LEU A CA 1
ATOM 557 C C . LEU A 1 67 ? -1.583 -3.292 -8.764 1.00 90.25 67 LEU A C 1
ATOM 559 O O . LEU A 1 67 ? -1.371 -4.496 -8.666 1.00 90.25 67 LEU A O 1
ATOM 563 N N . LYS A 1 68 ? -1.260 -2.574 -9.832 1.00 89.94 68 LYS A N 1
ATOM 564 C CA . LYS A 1 68 ? -0.493 -3.097 -10.954 1.00 89.94 68 LYS A CA 1
ATOM 565 C C . LYS A 1 68 ? 0.761 -2.253 -11.095 1.00 89.94 68 LYS A C 1
ATOM 567 O O . LYS A 1 68 ? 0.675 -1.028 -11.011 1.00 89.94 68 LYS A O 1
ATOM 572 N N . VAL A 1 69 ? 1.898 -2.903 -11.285 1.00 88.50 69 VAL A N 1
ATOM 573 C CA . VAL A 1 69 ? 3.127 -2.232 -11.699 1.00 88.50 69 VAL A CA 1
ATOM 574 C C . VAL A 1 69 ? 3.183 -2.333 -13.216 1.00 88.50 69 VAL A C 1
ATOM 576 O O . VAL A 1 69 ? 3.183 -3.433 -13.762 1.00 88.50 69 VAL A O 1
ATOM 579 N N . ASP A 1 70 ? 3.131 -1.186 -13.882 1.00 84.94 70 ASP A N 1
ATOM 580 C CA . ASP A 1 70 ? 3.344 -1.080 -15.322 1.00 84.94 70 ASP A CA 1
ATOM 581 C C . ASP A 1 70 ? 4.792 -0.611 -15.528 1.00 84.94 70 ASP A C 1
ATOM 583 O O . ASP A 1 70 ? 5.156 0.444 -15.018 1.00 84.94 70 ASP A O 1
ATOM 587 N N . TYR A 1 71 ? 5.615 -1.399 -16.216 1.00 79.19 71 TYR A N 1
ATOM 588 C CA . TYR A 1 71 ? 6.941 -0.977 -16.684 1.00 79.19 71 TYR A CA 1
ATOM 589 C C . TYR A 1 71 ? 6.782 -0.395 -18.096 1.00 79.19 71 TYR A C 1
ATOM 591 O O . TYR A 1 71 ? 5.959 -0.918 -18.856 1.00 79.19 71 TYR A O 1
ATOM 599 N N . GLU A 1 72 ? 7.488 0.696 -18.410 1.00 60.16 72 GLU A N 1
ATOM 600 C CA . GLU A 1 72 ? 7.590 1.203 -19.793 1.00 60.16 72 GLU A CA 1
ATOM 601 C C . GLU A 1 72 ? 8.439 0.280 -20.676 1.00 60.16 72 GLU A C 1
ATOM 603 O O . GLU A 1 72 ? 9.394 -0.342 -20.152 1.00 60.16 72 GLU A O 1
#

Foldseek 3Di:
DDLQVVFAPDKDWDDDDPADTDMDGHGDCVQPVAQVSVVVSNQVVVVVVVDQWHWAWPDTDPVDTDIHTDHD